Protein 7QEH (pdb70)

Structure (mmCIF, N/CA/C/O backbone):
data_7QEH
#
_entry.id   7QEH
#
_cell.length_a   30.561
_cell.length_b   43.481
_cell.length_c   89.107
_cell.angle_alpha   90.000
_cell.angle_beta   90.000
_cell.angle_gamma   90.000
#
_symmetry.space_group_name_H-M   'P 21 21 21'
#
loop_
_entity.id
_entity.type
_entity.pdbx_description
1 polymer S-layer
2 non-polymer 'PHOSPHATE ION'
3 water water
#
loop_
_atom_site.group_PDB
_atom_site.id
_atom_site.type_symbol
_atom_site.label_atom_id
_atom_site.label_alt_id
_atom_site.label_comp_id
_atom_site.label_asym_id
_atom_site.label_entity_id
_atom_site.label_seq_id
_atom_site.pdbx_PDB_ins_code
_atom_site.Cartn_x
_atom_site.Cartn_y
_atom_site.Cartn_z
_atom_site.occupancy
_atom_site.B_iso_or_equiv
_atom_site.auth_seq_id
_atom_site.auth_comp_id
_atom_site.auth_asym_id
_atom_site.auth_atom_id
_atom_site.pdbx_PDB_model_num
ATOM 1 N N . GLU A 1 15 ? 41.79272 -7.12088 74.37462 1.000 35.29665 335 GLU A N 1
ATOM 2 C CA . GLU A 1 15 ? 41.44109 -5.85396 73.74743 1.000 25.22711 335 GLU A CA 1
ATOM 3 C C . GLU A 1 15 ? 40.12983 -5.32702 74.28521 1.000 16.32333 335 GLU A C 1
ATOM 4 O O . GLU A 1 15 ? 39.18719 -6.08380 74.44114 1.000 28.61868 335 GLU A O 1
ATOM 10 N N . THR A 1 16 ? 40.05497 -4.02027 74.51384 1.000 19.10532 336 THR A N 1
ATOM 11 C CA . THR A 1 16 ? 38.78367 -3.36569 74.80276 1.000 18.06721 336 THR A CA 1
ATOM 12 C C . THR A 1 16 ? 38.24639 -2.78045 73.49722 1.000 20.68352 336 THR A C 1
ATOM 13 O O . THR A 1 16 ? 38.95107 -2.02070 72.83012 1.000 19.50357 336 THR A O 1
ATOM 23 N N . THR A 1 17 ? 37.01154 -3.11499 73.15664 1.000 18.15354 337 THR A N 1
ATOM 24 C CA . THR A 1 17 ? 36.48668 -2.80022 71.83943 1.000 20.40827 337 THR A CA 1
ATOM 25 C C . THR A 1 17 ? 35.20817 -1.98178 71.91663 1.000 23.15831 337 THR A C 1
ATOM 26 O O . THR A 1 17 ? 34.50518 -1.94034 72.92199 1.000 18.38243 337 THR A O 1
ATOM 37 N N . LYS A 1 18 ? 34.89968 -1.32613 70.79921 1.000 16.09353 338 LYS A N 1
ATOM 38 C CA . LYS A 1 18 ? 33.66941 -0.58158 70.66268 1.000 15.91388 338 LYS A CA 1
ATOM 39 C C . LYS A 1 18 ? 33.17893 -0.76262 69.23349 1.000 15.67092 338 LYS A C 1
ATOM 40 O O . LYS A 1 18 ? 33.91953 -1.19896 68.34711 1.000 15.03112 338 LYS A O 1
ATOM 59 N N . ASN A 1 19 ? 31.92746 -0.40497 69.01205 1.000 15.00283 339 ASN A N 1
ATOM 60 C CA . ASN A 1 19 ? 31.30994 -0.51557 67.69556 1.000 14.46369 339 ASN A CA 1
ATO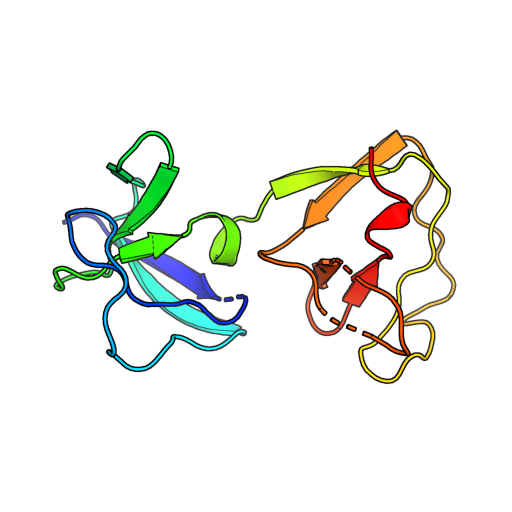M 61 C C . ASN A 1 19 ? 31.27283 0.84311 67.01450 1.000 14.67456 339 ASN A C 1
ATOM 62 O O . ASN A 1 19 ? 30.91444 1.85098 67.62433 1.000 17.08695 339 ASN A O 1
ATOM 73 N N . VAL A 1 20 ? 31.65050 0.87653 65.74384 1.000 15.86633 340 VAL A N 1
ATOM 74 C CA . VAL A 1 20 ? 31.68007 2.13729 65.01542 1.000 13.52973 340 VAL A CA 1
ATOM 75 C C . VAL A 1 20 ? 31.04747 1.90058 63.66236 1.000 13.70804 340 VAL A C 1
ATOM 76 O O . VAL A 1 20 ? 30.97735 0.77534 63.17454 1.000 15.93372 340 VAL A O 1
ATOM 89 N N . THR A 1 21 ? 30.58274 3.00072 63.07872 1.000 13.98425 341 THR A N 1
ATOM 90 C CA . THR A 1 21 ? 30.02790 3.01719 61.73629 1.000 13.86262 341 THR A CA 1
ATOM 91 C C . THR A 1 21 ? 31.07566 3.54259 60.76917 1.000 11.06975 341 THR A C 1
ATOM 92 O O . THR A 1 21 ? 31.63009 4.63432 60.98313 1.000 13.48471 341 THR A O 1
ATOM 103 N N . ILE A 1 22 ? 31.34641 2.76197 59.73164 1.000 12.59425 342 ILE A N 1
ATOM 104 C CA . ILE A 1 22 ? 32.22491 3.23006 58.66244 1.000 13.15126 342 ILE A CA 1
ATOM 105 C C . ILE A 1 22 ? 31.48940 4.32091 57.89740 1.000 14.84429 342 ILE A C 1
ATOM 106 O O . ILE A 1 22 ? 30.35012 4.10901 57.46044 1.000 14.45831 342 ILE A O 1
ATOM 132 N N . HIS A 1 24 ? 32.99451 6.09630 55.22777 1.000 12.41162 344 HIS A N 1
ATOM 133 C CA . HIS A 1 24 ? 33.69980 6.30079 53.96796 1.000 12.88321 344 HIS A CA 1
ATOM 134 C C . HIS A 1 24 ? 34.39752 4.99580 53.64512 1.000 14.88973 344 HIS A C 1
ATOM 135 O O . HIS A 1 24 ? 34.95942 4.37051 54.55467 1.000 14.52755 344 HIS A O 1
ATOM 149 N N . ILE A 1 25 ? 34.32453 4.56423 52.38878 1.000 13.76593 345 ILE A N 1
ATOM 150 C CA . ILE A 1 25 ? 35.05051 3.36392 51.97034 1.000 15.49899 345 ILE A CA 1
ATOM 151 C C . ILE A 1 25 ? 36.47144 3.42415 52.52288 1.000 13.54191 345 ILE A C 1
ATOM 152 O O . ILE A 1 25 ? 37.15747 4.44474 52.41179 1.000 14.91819 345 ILE A O 1
ATOM 168 N N . SER A 1 26 ? 36.90833 2.32883 53.14732 1.000 13.78521 346 SER A N 1
ATOM 169 C CA . SER A 1 26 ? 38.13601 2.31833 53.94735 1.000 13.97393 346 SER A CA 1
ATOM 170 C C . SER A 1 26 ? 39.08535 1.21014 53.50705 1.000 15.77354 346 SER A C 1
ATOM 171 O O . SER A 1 26 ? 38.75410 0.02039 53.60074 1.000 16.33661 346 SER A O 1
ATOM 179 N N . THR A 1 27 ? 40.27877 1.60659 53.05927 1.000 12.50521 347 THR A N 1
ATOM 180 C CA . THR A 1 27 ? 41.35625 0.65070 52.84438 1.000 11.82032 347 THR A CA 1
ATOM 181 C C . THR A 1 27 ? 41.77724 0.02010 54.15576 1.000 14.72678 347 THR A C 1
ATOM 182 O O . THR A 1 27 ? 41.76357 0.66862 55.21037 1.000 15.13963 347 THR A O 1
ATOM 193 N N . ILE A 1 28 ? 42.13542 -1.25778 54.07501 1.000 14.60726 348 ILE A N 1
ATOM 194 C CA . ILE A 1 28 ? 42.67072 -1.99462 55.20843 1.000 12.54530 348 ILE A CA 1
ATOM 195 C C . ILE A 1 28 ? 44.19335 -1.86168 55.17127 1.000 15.18332 348 ILE A C 1
ATOM 196 O O . ILE A 1 28 ? 44.81688 -2.22612 54.16320 1.000 19.30502 348 ILE A O 1
ATOM 212 N N . TYR A 1 29 ? 44.77744 -1.32696 56.24172 1.000 15.29701 349 TYR A N 1
ATOM 213 C CA . TYR A 1 29 ? 46.21984 -1.13930 56.34180 1.000 14.78370 349 TYR A CA 1
ATOM 214 C C . TYR A 1 29 ? 46.81413 -2.15683 57.30880 1.000 19.05126 349 TYR A C 1
ATOM 215 O O . TYR A 1 29 ? 46.12624 -2.68880 58.18715 1.000 16.65522 349 TYR A O 1
ATOM 233 N N . ASP A 1 30 ? 48.11211 -2.42418 57.13799 1.000 17.13443 350 ASP A N 1
ATOM 234 C CA . ASP A 1 30 ? 48.80641 -3.25960 58.10626 1.000 18.41216 350 ASP A CA 1
ATOM 235 C C . ASP A 1 30 ? 49.40386 -2.40856 59.22645 1.000 20.37929 350 ASP A C 1
ATOM 236 O O . ASP A 1 30 ? 49.30450 -1.17816 59.25088 1.000 19.07076 350 ASP A O 1
ATOM 245 N N . LYS A 1 31 ? 50.03405 -3.09853 60.20028 1.000 21.34965 351 LYS A N 1
ATOM 246 C CA . LYS A 1 31 ? 50.55867 -2.46003 61.39696 1.000 24.25658 351 LYS A CA 1
ATOM 247 C C . LYS A 1 31 ? 51.61718 -1.39872 61.10647 1.000 20.29924 351 LYS A C 1
ATOM 248 O O . LYS A 1 31 ? 51.91155 -0.57542 61.99341 1.000 23.37125 351 LYS A O 1
ATOM 267 N N . THR A 1 32 ? 52.20700 -1.39525 59.91908 1.000 23.71866 352 THR A N 1
ATOM 268 C CA . THR A 1 32 ? 53.16238 -0.36052 59.54598 1.000 22.75193 352 THR A CA 1
ATOM 269 C C . THR A 1 32 ? 52.51467 0.77311 58.76643 1.000 23.26791 352 THR A C 1
ATOM 270 O O . THR A 1 32 ? 53.22224 1.67907 58.31373 1.000 21.23225 352 THR A O 1
ATOM 281 N N . GLY A 1 33 ? 51.18988 0.74458 58.59511 1.000 20.88521 353 GLY A N 1
ATOM 282 C CA . GLY A 1 33 ? 50.51928 1.78875 57.83905 1.000 19.14650 353 GLY A CA 1
ATOM 283 C C . GLY A 1 33 ? 50.54938 1.59530 56.34759 1.000 20.66458 353 GLY A C 1
ATOM 284 O O . GLY A 1 33 ? 50.28272 2.54090 55.60083 1.000 21.90477 353 GLY A O 1
ATOM 288 N N . LYS A 1 34 ? 50.87544 0.39435 55.89158 1.000 19.21982 354 LYS A N 1
ATOM 289 C CA . LYS A 1 34 ? 50.96548 0.08929 54.47071 1.000 21.12819 354 LYS A CA 1
ATOM 290 C C . LYS A 1 34 ? 49.63693 -0.49937 54.01401 1.000 20.80605 354 LYS A C 1
ATOM 291 O O . LYS A 1 34 ? 49.07329 -1.37381 54.67710 1.000 22.42665 354 LYS A O 1
ATOM 310 N N . ALA A 1 35 ? 49.13395 -0.01558 52.88930 1.000 19.27999 355 ALA A N 1
ATOM 311 C CA . ALA A 1 35 ? 47.86779 -0.53967 52.40358 1.000 19.56535 355 ALA A CA 1
ATOM 312 C C . ALA A 1 35 ? 48.01978 -2.01137 52.07135 1.000 23.36122 355 ALA A C 1
ATOM 313 O O . ALA A 1 35 ? 49.06666 -2.45994 51.58247 1.000 22.36260 355 ALA A O 1
ATOM 320 N N . THR A 1 36 ? 46.97316 -2.76446 52.36600 1.000 22.83643 356 THR A N 1
ATOM 321 C CA . THR A 1 36 ? 46.82479 -4.13734 51.93046 1.000 24.88638 356 THR A CA 1
ATOM 322 C C . THR A 1 36 ? 45.80460 -4.21686 50.79769 1.000 23.16046 356 THR A C 1
ATOM 323 O O . THR A 1 36 ? 45.06672 -3.26556 50.50571 1.000 23.83084 356 THR A O 1
ATOM 334 N N . ASN A 1 37 ? 45.72757 -5.39462 50.19186 1.000 25.83264 357 ASN A N 1
ATOM 335 C CA . ASN A 1 37 ? 44.70316 -5.68131 49.19971 1.000 23.20201 357 ASN A CA 1
ATOM 336 C C . ASN A 1 37 ? 43.47297 -6.37407 49.79249 1.000 25.32279 357 ASN A C 1
ATOM 337 O O . ASN A 1 37 ? 42.61584 -6.83476 49.04106 1.000 30.95063 357 ASN A O 1
ATOM 348 N N . GLU A 1 38 ? 43.34194 -6.41377 51.11592 1.000 25.25137 358 GLU A N 1
ATOM 349 C CA . GLU A 1 38 ? 42.13720 -6.95431 51.72702 1.000 28.43651 358 GLU A CA 1
ATOM 350 C C . GLU A 1 38 ? 40.91203 -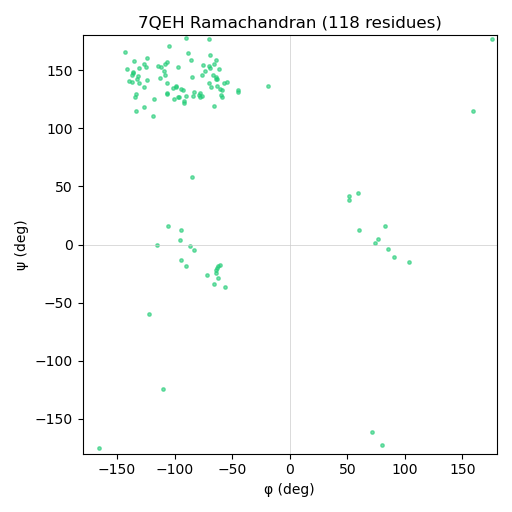6.13518 51.31441 1.000 25.40121 358 GLU A C 1
ATOM 351 O O . GLU A 1 38 ? 41.02440 -4.93699 51.02646 1.000 23.55356 358 GLU A O 1
ATOM 363 N N . PRO A 1 39 ? 39.72923 -6.75617 51.26661 1.000 24.76828 359 PRO A N 1
ATOM 364 C CA . PRO A 1 39 ? 38.54312 -6.02738 50.78420 1.000 23.74436 359 PRO A CA 1
ATOM 365 C C . PRO A 1 39 ? 38.27233 -4.79169 51.64199 1.000 17.98403 359 PRO A C 1
ATOM 366 O O . PRO A 1 39 ? 38.25001 -4.85467 52.87517 1.000 22.04754 359 PRO A O 1
ATOM 377 N N . ALA A 1 40 ? 38.03739 -3.67295 50.97390 1.000 20.95525 360 ALA A N 1
ATOM 378 C CA . ALA A 1 40 ? 37.80238 -2.43669 51.70201 1.000 17.71460 360 ALA A CA 1
ATOM 379 C C . ALA A 1 40 ? 36.49195 -2.52323 52.47382 1.000 19.93686 360 ALA A C 1
ATOM 380 O O . ALA A 1 40 ? 35.53752 -3.18078 52.04782 1.000 22.57636 360 ALA A O 1
ATOM 387 N N . LEU A 1 41 ? 36.46286 -1.88009 53.63815 1.000 15.96244 361 LEU A N 1
ATOM 388 C CA . LEU A 1 41 ? 35.21594 -1.72722 54.38316 1.000 15.09318 361 LEU A CA 1
ATOM 389 C C . LEU A 1 41 ? 34.38123 -0.64154 53.71938 1.000 16.34038 361 LEU A C 1
ATOM 390 O O . LEU A 1 41 ? 34.90398 0.34029 53.19605 1.000 17.40513 361 LEU A O 1
ATOM 406 N N . ARG A 1 42 ? 33.06953 -0.82135 53.75203 1.000 17.39943 362 ARG A N 1
ATOM 407 C CA . ARG A 1 42 ? 32.15888 0.02354 52.99519 1.000 18.17430 362 ARG A CA 1
ATOM 408 C C . ARG A 1 42 ? 31.35872 0.92686 53.91649 1.000 19.25387 362 ARG A C 1
ATOM 409 O O . ARG A 1 42 ? 31.01576 0.56218 55.04605 1.000 19.65298 362 ARG A O 1
ATOM 430 N N . ALA A 1 43 ? 31.01865 2.09871 53.39040 1.000 16.08612 363 ALA A N 1
ATOM 431 C CA . ALA A 1 43 ? 30.31342 3.08848 54.17096 1.000 16.94678 363 ALA A CA 1
ATOM 432 C C . ALA A 1 43 ? 29.02438 2.52802 54.71758 1.000 22.08733 363 ALA A C 1
ATOM 433 O O . ALA A 1 43 ? 28.30436 1.79418 54.03889 1.000 23.94185 363 ALA A O 1
ATOM 440 N N . TYR A 1 44 ? 28.76110 2.89314 55.97791 1.000 26.36973 364 TYR A N 1
ATOM 441 C CA . TYR A 1 44 ? 27.61143 2.60288 56.81265 1.000 23.03030 364 TYR A CA 1
ATOM 442 C C . TYR A 1 44 ? 27.58731 1.16837 57.31030 1.000 22.35957 364 TYR A C 1
ATOM 443 O O . TYR A 1 44 ? 26.70517 0.84886 58.10024 1.000 24.15719 364 TYR A O 1
ATOM 461 N N . ASP A 1 45 ? 28.58096 0.33006 56.98651 1.000 18.43481 365 ASP A N 1
ATOM 462 C CA . ASP A 1 45 ? 28.73901 -0.91254 57.75381 1.000 21.49330 365 ASP A CA 1
ATOM 463 C C . ASP A 1 45 ? 29.22515 -0.62282 59.17328 1.000 16.86020 365 ASP A C 1
ATOM 464 O O . ASP A 1 45 ? 29.83976 0.41410 59.45120 1.000 17.89197 365 ASP A O 1
ATOM 473 N N . THR A 1 46 ? 28.89073 -1.52964 60.09885 1.000 18.94733 366 THR A N 1
ATOM 474 C CA . THR A 1 46 ? 29.31689 -1.42642 61.48696 1.000 17.24982 366 THR A CA 1
ATOM 475 C C . THR A 1 46 ? 30.40247 -2.45379 61.76404 1.000 17.76159 366 THR A C 1
ATOM 476 O O . THR A 1 46 ? 30.31547 -3.60722 61.31343 1.000 20.92508 366 THR A O 1
ATOM 487 N N . VAL A 1 47 ? 31.41284 -2.05071 62.50898 1.000 17.28961 367 VAL A N 1
ATOM 488 C CA . VAL A 1 47 ? 32.55257 -2.91642 62.77061 1.000 16.20502 367 VAL A CA 1
ATOM 489 C C . VAL A 1 47 ? 32.99355 -2.70314 64.20931 1.000 16.60588 367 VAL A C 1
ATOM 490 O O . VAL A 1 47 ? 32.78355 -1.63988 64.79614 1.000 17.94649 367 VAL A O 1
ATOM 503 N N . SER A 1 48 ? 33.57037 -3.75255 64.78687 1.000 15.82635 368 SER A N 1
ATOM 504 C CA . SER A 1 48 ? 34.14719 -3.67823 66.12422 1.000 14.64409 368 SER A CA 1
ATOM 505 C C . SER A 1 48 ? 35.60684 -3.27614 65.98943 1.000 12.82917 368 SER A C 1
ATOM 506 O O . SER A 1 48 ? 36.34843 -3.90598 65.22643 1.000 15.52553 368 SER A O 1
ATOM 514 N N . VAL A 1 49 ? 36.00848 -2.22600 66.72615 1.000 15.83145 369 VAL A N 1
ATOM 515 C CA . VAL A 1 49 ? 37.38653 -1.76020 66.72759 1.000 12.39950 369 VAL A CA 1
ATOM 516 C C . VAL A 1 49 ? 37.89116 -1.67920 68.15552 1.000 15.82727 369 VAL A C 1
ATOM 517 O O . VAL A 1 49 ? 37.13947 -1.49521 69.11057 1.000 17.20085 369 VAL A O 1
ATOM 530 N N . VAL A 1 50 ? 39.20973 -1.77994 68.27823 1.000 15.61092 370 VAL A N 1
ATOM 531 C CA . VAL A 1 50 ? 39.82971 -1.46440 69.56072 1.000 14.43262 370 VAL A CA 1
ATOM 532 C C . VAL A 1 50 ? 39.51447 -0.01627 69.88860 1.000 16.52431 370 VAL A C 1
ATOM 533 O O . VAL A 1 50 ? 39.61364 0.87136 69.03131 1.000 17.98928 370 VAL A O 1
ATOM 546 N N . SER A 1 51 ? 39.10043 0.24351 71.13450 1.000 17.06295 371 SER A N 1
ATOM 547 C CA . SER A 1 51 ? 38.44462 1.50761 71.43314 1.000 16.57068 371 SER A CA 1
ATOM 548 C C . SER A 1 51 ? 39.36409 2.71278 71.28483 1.000 17.65694 371 SER A C 1
ATOM 549 O O . SER A 1 51 ? 38.89389 3.79023 70.87630 1.000 21.53525 371 SER A O 1
ATOM 557 N N . ASP A 1 52 ? 40.65570 2.56037 71.59631 1.000 21.81073 372 ASP A N 1
ATOM 558 C CA . ASP A 1 52 ? 41.59907 3.67516 71.49403 1.000 23.86847 372 ASP A CA 1
ATOM 559 C C . ASP A 1 52 ? 42.35033 3.61279 70.17269 1.000 18.94403 372 ASP A C 1
ATOM 560 O O . ASP A 1 52 ? 42.92894 2.56404 69.86297 1.000 20.20007 372 ASP A O 1
ATOM 569 N N . PRO A 1 53 ? 42.37159 4.68718 69.38604 1.000 19.66205 373 PRO A N 1
ATOM 570 C CA . PRO A 1 53 ? 43.13164 4.64677 68.13522 1.000 16.28507 373 PRO A CA 1
ATOM 571 C C . PRO A 1 53 ? 44.61377 4.46781 68.39380 1.000 23.47960 373 PRO A C 1
ATOM 572 O O . PRO A 1 53 ? 45.12387 4.77240 69.47786 1.000 23.78681 373 PRO A O 1
ATOM 583 N N . VAL A 1 54 ? 45.30409 3.98171 67.36913 1.000 24.39896 374 VAL A N 1
ATOM 584 C CA . VAL A 1 54 ? 46.75510 3.88882 67.36853 1.000 21.92852 374 VAL A CA 1
ATOM 585 C C . VAL A 1 54 ? 47.30261 4.93240 66.40948 1.000 25.48963 374 VAL A C 1
ATOM 586 O O . VAL A 1 54 ? 46.64594 5.36983 65.45772 1.000 24.55037 374 VAL A O 1
ATOM 599 N N . THR A 1 55 ? 48.54344 5.33395 66.65821 1.000 24.60213 375 THR A N 1
ATOM 600 C CA . THR A 1 55 ? 49.23823 6.27751 65.80307 1.000 20.82437 375 THR A CA 1
ATOM 601 C C . THR A 1 55 ? 50.28947 5.50633 65.02567 1.000 23.53718 375 THR A C 1
ATOM 602 O O . THR A 1 55 ? 51.06379 4.75357 65.61687 1.000 27.69436 375 THR A O 1
ATOM 613 N N . ILE A 1 56 ? 50.30269 5.68795 63.71347 1.000 24.40488 376 ILE A N 1
ATOM 614 C CA . ILE A 1 56 ? 51.30714 5.08063 62.82974 1.000 23.07834 376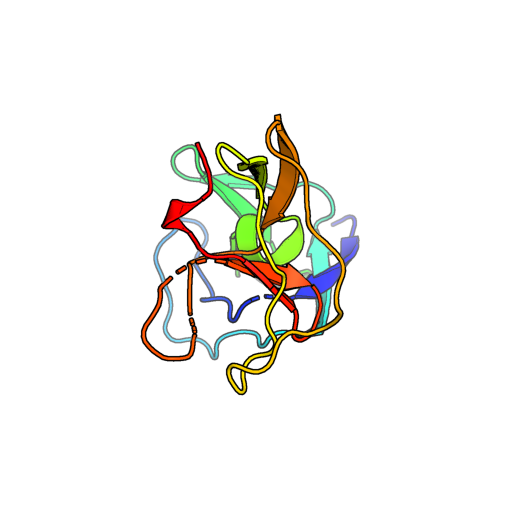 ILE A CA 1
ATOM 615 C C . ILE A 1 56 ? 51.77290 6.20194 61.91015 1.000 29.30912 376 ILE A C 1
ATOM 616 O O . ILE A 1 56 ? 50.98914 6.69968 61.10880 1.000 26.16551 376 ILE A O 1
ATOM 632 N N . ASN A 1 57 ? 53.04466 6.59932 62.00578 1.000 34.33743 377 ASN A N 1
ATOM 633 C CA . ASN A 1 57 ? 53.54864 7.66831 61.13765 1.000 30.52041 377 ASN A CA 1
ATOM 634 C C . ASN A 1 57 ? 52.74763 8.95698 61.34336 1.000 31.34407 377 ASN A C 1
ATOM 635 O O . ASN A 1 57 ? 52.35985 9.63537 60.38940 1.000 32.16159 377 ASN A O 1
ATOM 646 N N . ASN A 1 58 ? 52.48983 9.28966 62.60381 1.000 31.71057 378 ASN A N 1
ATOM 647 C CA . ASN A 1 58 ? 51.73966 10.47217 63.01639 1.000 42.11286 378 ASN A CA 1
ATOM 648 C C . ASN A 1 58 ? 50.31904 10.49693 62.46449 1.000 38.77268 378 ASN A C 1
ATOM 649 O O . ASN A 1 58 ? 49.65514 11.54028 62.52275 1.000 45.95100 378 ASN A O 1
ATOM 660 N N . ALA A 1 59 ? 49.84048 9.38245 61.92226 1.000 37.87047 379 ALA A N 1
ATOM 661 C CA . ALA A 1 59 ? 48.46481 9.24234 61.47535 1.000 34.32403 379 ALA A CA 1
ATOM 662 C C . ALA A 1 59 ? 47.71497 8.31916 62.42887 1.000 23.66837 379 ALA A C 1
ATOM 663 O O . ALA A 1 59 ? 48.28090 7.36038 62.95431 1.000 24.21342 379 ALA A O 1
ATOM 670 N N . LYS A 1 60 ? 46.42413 8.60187 62.63687 1.000 26.16254 380 LYS A N 1
ATOM 671 C CA . LYS A 1 60 ? 45.63028 7.84187 63.58956 1.000 23.17072 380 LYS A CA 1
ATOM 672 C C . LYS A 1 60 ? 44.80630 6.78009 62.85444 1.000 19.03169 380 LYS A C 1
ATOM 673 O O . LY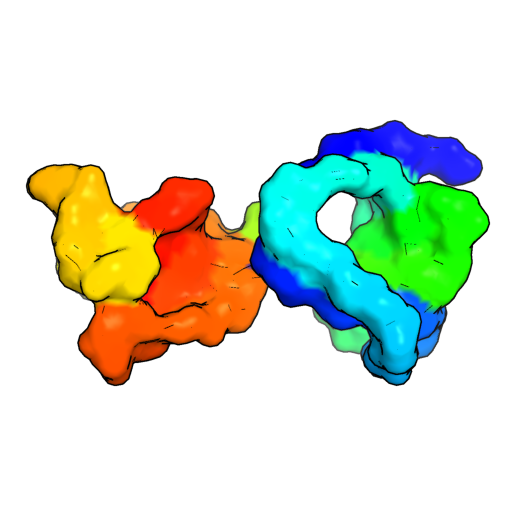S A 1 60 ? 44.16390 7.06137 61.83572 1.000 18.25650 380 LYS A O 1
ATOM 692 N N . PHE A 1 61 ? 44.80424 5.56989 63.41834 1.000 16.40015 381 PHE A N 1
ATOM 693 C CA . PHE A 1 61 ? 44.06647 4.43964 62.88007 1.000 14.72022 381 PHE A CA 1
ATOM 694 C C . PHE A 1 61 ? 43.26405 3.77285 63.98794 1.000 16.45103 381 PHE A C 1
ATOM 695 O O . PHE A 1 61 ? 43.67573 3.77528 65.14679 1.000 17.91487 381 PHE A O 1
ATOM 712 N N . TYR A 1 62 ? 42.14607 3.15751 63.60736 1.000 14.48686 382 TYR A N 1
ATOM 713 C CA . TYR A 1 62 ? 41.50280 2.14171 64.42237 1.000 15.46473 382 TYR A CA 1
ATOM 714 C C . TYR A 1 62 ? 42.00843 0.76343 64.01342 1.000 15.83459 382 TYR A C 1
ATOM 715 O O . TYR A 1 62 ? 42.07182 0.43241 62.81910 1.000 17.30057 382 TYR A O 1
ATOM 733 N N . LYS A 1 63 ? 42.35852 -0.03767 65.00902 1.000 15.51549 383 LYS A N 1
ATOM 734 C CA . LYS A 1 63 ? 42.61582 -1.45274 64.81105 1.000 14.26334 383 LYS A CA 1
ATOM 735 C C . LYS A 1 63 ? 41.29690 -2.21286 64.83379 1.000 13.82200 383 LYS A C 1
ATOM 736 O O . LYS A 1 63 ? 40.46403 -2.01072 65.73123 1.000 15.72833 383 LYS A O 1
ATOM 755 N N . LEU A 1 64 ? 41.08368 -3.07083 63.85123 1.000 15.77285 384 LEU A N 1
ATOM 756 C CA . LEU A 1 64 ? 39.90377 -3.91668 63.90385 1.000 19.12618 384 LEU A CA 1
ATOM 757 C C . LEU A 1 64 ? 40.05881 -4.95454 65.01468 1.000 17.68375 384 LEU A C 1
ATOM 758 O O . LEU A 1 64 ? 41.13687 -5.53263 65.20959 1.000 18.40207 384 LEU A O 1
ATOM 774 N N . ALA A 1 65 ? 38.96724 -5.19187 65.74560 1.000 16.58952 385 ALA A N 1
ATOM 775 C CA . ALA A 1 65 ? 39.00237 -6.13048 66.85568 1.000 20.34879 385 ALA A CA 1
ATOM 776 C C . ALA A 1 65 ? 39.41840 -7.51854 66.38818 1.000 23.08933 385 ALA A C 1
ATOM 777 O O . ALA A 1 65 ? 38.84423 -8.07304 65.44959 1.000 21.53954 385 ALA A O 1
ATOM 784 N N . GLY A 1 66 ? 40.44121 -8.07380 67.04542 1.000 20.16476 386 GLY A N 1
ATOM 785 C CA . GLY A 1 66 ? 40.88197 -9.41523 66.76960 1.000 25.14050 386 GLY A CA 1
ATOM 786 C C . GLY A 1 66 ? 41.70776 -9.60296 65.51581 1.000 34.33689 386 GLY A C 1
ATOM 787 O O . GLY A 1 66 ? 42.04865 -10.74917 65.18973 1.000 31.86257 386 GLY A O 1
ATOM 791 N N . LYS A 1 67 ? 42.05224 -8.53135 64.80408 1.000 25.27898 387 LYS A N 1
ATOM 792 C CA . LYS A 1 67 ? 42.76724 -8.65440 63.54279 1.000 27.78783 387 LYS A CA 1
ATOM 793 C C . LYS A 1 67 ? 43.89644 -7.63620 63.47354 1.000 21.20715 387 LYS A C 1
ATOM 794 O O . LYS A 1 67 ? 43.78590 -6.53309 63.99974 1.000 22.34512 387 LYS A O 1
ATOM 813 N N . ASP A 1 68 ? 44.98212 -8.01088 62.80011 1.000 21.12531 388 ASP A N 1
ATOM 814 C CA . ASP A 1 68 ? 46.09897 -7.08248 62.57294 1.000 25.59311 388 ASP A CA 1
ATOM 815 C C . ASP A 1 68 ? 45.82836 -6.23084 61.32827 1.000 25.33467 388 ASP A C 1
ATOM 816 O O . ASP A 1 68 ? 46.58052 -6.18575 60.37089 1.000 24.64321 388 ASP A O 1
ATOM 825 N N . GLN A 1 69 ? 44.70438 -5.53657 61.39268 1.000 19.16682 389 GLN A N 1
ATOM 826 C CA . GLN A 1 69 ? 44.17399 -4.73609 60.29399 1.000 16.97169 389 GLN A CA 1
ATOM 827 C C . GLN A 1 69 ? 43.77816 -3.39026 60.87138 1.000 17.10760 389 GLN A C 1
ATOM 828 O O . GLN A 1 69 ? 43.27856 -3.31598 61.99958 1.000 16.04658 389 GLN A O 1
ATOM 842 N N . TYR A 1 70 ? 44.00801 -2.32079 60.09503 1.000 14.97551 390 TYR A N 1
ATOM 843 C CA . TYR A 1 70 ? 43.87654 -0.95919 60.60074 1.000 14.43075 390 TYR A CA 1
ATOM 844 C C . TYR A 1 70 ? 43.16896 -0.10281 59.56293 1.000 14.90243 390 TYR A C 1
ATOM 845 O O . TYR A 1 70 ? 43.39093 -0.26731 58.36243 1.000 17.63440 390 TYR A O 1
ATOM 863 N N . ILE A 1 71 ? 42.28340 0.77064 60.02078 1.000 14.65077 391 ILE A N 1
ATOM 864 C CA . ILE A 1 71 ? 41.62696 1.72556 59.14092 1.000 13.46162 391 ILE A CA 1
ATOM 865 C C . ILE A 1 71 ? 41.81810 3.14725 59.64456 1.000 12.05178 391 ILE A C 1
ATOM 866 O O . ILE A 1 71 ? 41.96380 3.40114 60.84143 1.000 13.44813 391 ILE A O 1
ATOM 882 N N . LYS A 1 72 ? 41.78642 4.10362 58.72121 1.000 13.36328 392 LYS A N 1
ATOM 883 C CA . LYS A 1 72 ? 41.99805 5.49459 59.10918 1.000 15.38289 392 LYS A CA 1
ATOM 884 C C . LYS A 1 72 ? 40.83988 6.03488 59.94184 1.000 13.93335 392 LYS A C 1
ATOM 885 O O . LYS A 1 72 ? 39.66767 5.86151 59.59523 1.000 13.29161 392 LYS A O 1
ATOM 904 N N . VAL A 1 73 ? 41.16562 6.73823 61.02264 1.000 17.36990 393 VAL A N 1
ATOM 905 C CA . VAL A 1 73 ? 40.12597 7.29574 61.86305 1.000 15.52700 393 VAL A CA 1
ATOM 906 C C . VAL A 1 73 ? 39.27868 8.31156 61.11015 1.000 13.06014 393 VAL A C 1
ATOM 907 O O . VAL A 1 73 ? 38.09182 8.49049 61.42444 1.000 14.85372 393 VAL A O 1
ATOM 920 N N . GLY A 1 74 ? 39.85509 8.98462 60.11805 1.000 17.44778 394 GLY A N 1
ATOM 921 C CA . GLY A 1 74 ? 39.07373 9.97504 59.39506 1.000 18.37832 394 GLY A CA 1
ATOM 922 C C . GLY A 1 74 ? 37.88682 9.39060 58.65656 1.000 16.79339 394 GLY A C 1
ATOM 923 O O . GLY A 1 74 ? 36.94572 10.12033 58.32647 1.000 18.08265 394 GLY A O 1
ATOM 927 N N . ASN A 1 75 ? 37.90698 8.08581 58.38742 1.000 15.08458 395 ASN A N 1
ATOM 928 C CA . ASN A 1 75 ? 36.78898 7.42294 57.72614 1.000 14.61469 395 ASN A CA 1
ATOM 929 C C . ASN A 1 75 ? 35.69204 7.03148 58.70120 1.000 16.24219 395 ASN A C 1
ATOM 930 O O . ASN A 1 75 ? 34.66541 6.50695 58.25734 1.000 12.87711 395 ASN A O 1
ATOM 941 N N . VAL A 1 76 ? 35.90846 7.24315 59.99943 1.000 13.79637 396 VAL A N 1
ATOM 942 C CA . VAL A 1 76 ? 34.99273 6.80308 61.04845 1.000 13.01619 396 VAL A CA 1
ATOM 943 C C . VAL A 1 76 ? 34.55958 7.99689 61.86927 1.000 13.45498 396 VAL A C 1
ATOM 944 O O . VAL A 1 76 ? 33.37144 8.31434 61.92736 1.000 18.92469 396 VAL A O 1
ATOM 957 N N . ASP A 1 77 ? 35.52103 8.68067 62.49696 1.000 15.91338 397 ASP A N 1
ATOM 958 C CA . ASP A 1 77 ? 35.20415 9.82949 63.31878 1.000 16.39405 397 ASP A CA 1
ATOM 959 C C . ASP A 1 77 ? 35.22411 11.12241 62.53136 1.000 16.74818 397 ASP A C 1
ATOM 960 O O . ASP A 1 77 ? 34.62798 12.11424 62.96882 1.000 17.63052 397 ASP A O 1
ATOM 969 N N . GLY A 1 78 ? 35.86301 11.13310 61.38282 1.000 17.51322 398 GLY A N 1
ATOM 970 C CA . GLY A 1 78 ? 35.87076 12.33351 60.58408 1.000 15.08087 398 GLY A CA 1
ATOM 971 C C . GLY A 1 78 ? 36.89253 13.35344 61.06407 1.000 16.71883 398 GLY A C 1
ATOM 972 O O . GLY A 1 78 ? 37.67966 13.15213 61.99179 1.000 19.45716 398 GLY A O 1
ATOM 976 N N . THR A 1 79 ? 36.79436 14.51450 60.43406 1.000 16.31580 399 THR A N 1
ATOM 977 C CA . THR A 1 79 ? 37.64873 15.65640 60.65360 1.000 15.77477 399 THR A CA 1
ATOM 978 C C . THR A 1 79 ? 36.75443 16.87862 60.76992 1.000 16.38430 399 THR A C 1
ATOM 979 O O . THR A 1 79 ? 35.92692 17.11016 59.88897 1.000 15.32990 399 THR A O 1
ATOM 990 N N . SER A 1 80 ? 36.93881 17.67418 61.82087 1.000 17.53126 400 SER A N 1
ATOM 991 C CA . SER A 1 80 ? 36.19673 18.93335 61.93075 1.000 19.46025 400 SER A CA 1
ATOM 992 C C . SER A 1 80 ? 36.86787 19.96947 61.03564 1.000 25.27265 400 SER A C 1
ATOM 993 O O . SER A 1 80 ? 38.08576 20.14019 61.07563 1.000 25.11455 400 SER A O 1
ATOM 1001 N N . ARG A 1 81 ? 36.07868 20.60741 60.19470 1.000 17.79872 401 ARG A N 1
ATOM 1002 C CA . ARG A 1 81 ? 36.52486 21.64081 59.28436 1.000 19.48277 401 ARG A CA 1
ATOM 1003 C C . ARG A 1 81 ? 35.60685 22.85053 59.35993 1.000 24.86220 401 ARG A C 1
ATOM 1004 O O . ARG A 1 81 ? 34.38884 22.72738 59.52760 1.000 23.25210 401 ARG A O 1
ATOM 1025 N N . THR A 1 82 ? 36.19530 24.02613 59.20054 1.000 18.72988 402 THR A N 1
ATOM 1026 C CA . THR A 1 82 ? 35.43947 25.26405 59.28419 1.000 17.21643 402 THR A CA 1
ATOM 1027 C C . THR A 1 82 ? 35.09715 25.77424 57.89827 1.000 18.21517 402 THR A C 1
ATOM 1028 O O . THR A 1 82 ? 35.94549 25.78934 57.00186 1.000 23.02032 402 THR A O 1
ATOM 1039 N N . LEU A 1 83 ? 33.85557 26.21268 57.73557 1.000 18.00531 403 LEU A N 1
ATOM 1040 C CA . LEU A 1 83 ? 33.39829 26.75431 56.46777 1.000 20.17445 403 LEU A CA 1
ATOM 1041 C C . LEU A 1 83 ? 33.88027 28.18359 56.25162 1.000 27.34959 403 LEU A C 1
ATOM 1042 O O . LEU A 1 83 ? 33.70905 29.03941 57.11055 1.000 24.58170 403 LEU A O 1
ATOM 1058 N N . LYS A 1 84 ? 34.45595 28.44644 55.08113 1.000 23.84627 404 LYS A N 1
ATOM 1059 C CA . LYS A 1 84 ? 34.83956 29.80984 54.74022 1.000 30.04990 404 LYS A CA 1
ATOM 1060 C C . LYS A 1 84 ? 33.76425 30.52356 53.93658 1.000 29.94942 404 LYS A C 1
ATOM 1061 O O . LYS A 1 84 ? 33.82961 31.74938 53.81103 1.000 32.75000 404 LYS A O 1
ATOM 1080 N N . HIS A 1 85 ? 32.77602 29.78941 53.40805 1.000 26.87394 405 HIS A N 1
ATOM 1081 C CA . HIS A 1 85 ? 31.64668 30.36367 52.69348 1.000 30.46452 405 HIS A CA 1
ATOM 1082 C C . HIS A 1 85 ? 30.35104 29.68780 53.12372 1.000 31.53402 405 HIS A C 1
ATOM 1083 O O . HIS A 1 85 ? 30.32385 28.48701 53.41143 1.000 26.85857 405 HIS A O 1
ATOM 1097 N N . ASN A 1 86 ? 29.25988 30.45448 53.10568 1.000 23.78066 406 ASN A N 1
ATOM 1098 C CA . ASN A 1 86 ? 27.93689 29.85923 53.23386 1.000 22.86167 406 ASN A CA 1
ATOM 1099 C C . ASN A 1 86 ? 27.79553 28.78159 52.17012 1.000 27.21570 406 ASN A C 1
ATOM 1100 O O . ASN A 1 86 ? 28.24285 28.95980 51.03038 1.000 24.62318 406 ASN A O 1
ATOM 1111 N N . SER A 1 87 ? 27.18634 27.66353 52.54673 1.000 21.55247 407 SER A N 1
ATOM 1112 C CA . SER A 1 87 ? 27.25451 26.45371 51.72826 1.000 22.01193 407 SER A CA 1
ATOM 1113 C C . SER A 1 87 ? 25.91626 25.73603 51.69996 1.000 21.56269 407 SER A C 1
ATOM 1114 O O . SER A 1 87 ? 25.22501 25.64110 52.71512 1.000 22.14600 407 SER A O 1
ATOM 1122 N N . TYR A 1 88 ? 25.56010 25.21449 50.53181 1.000 19.12044 408 TYR A N 1
ATOM 1123 C CA . TYR A 1 88 ? 24.44927 24.28850 50.43712 1.000 18.64338 408 TYR A CA 1
ATOM 1124 C C . TYR A 1 88 ? 24.92265 22.86100 50.72158 1.000 19.32765 408 TYR A C 1
ATOM 1125 O O . TYR A 1 88 ? 26.10815 22.54041 50.64157 1.000 19.00200 408 TYR A O 1
ATOM 1143 N N . VAL A 1 89 ? 23.97462 22.01719 51.09151 1.000 18.47005 409 VAL A N 1
ATOM 1144 C CA . VAL A 1 89 ? 24.19814 20.59579 51.28759 1.000 17.80527 409 VAL A CA 1
ATOM 1145 C C . VAL A 1 89 ? 23.55580 19.89780 50.10275 1.000 15.96187 409 VAL A C 1
ATOM 1146 O O . VAL A 1 89 ? 22.38893 20.16823 49.77713 1.000 18.67518 409 VAL A O 1
ATOM 1159 N N . TYR A 1 90 ? 24.30630 18.99612 49.47405 1.000 16.00075 410 TYR A N 1
ATOM 1160 C CA . TYR A 1 90 ? 23.86496 18.25888 48.30726 1.000 13.93040 410 TYR A CA 1
ATOM 1161 C C . TYR A 1 90 ? 23.72446 16.77168 48.58162 1.000 15.46462 410 TYR A C 1
ATOM 1162 O O . TYR A 1 90 ? 24.39880 16.19699 49.44890 1.000 16.10761 410 TYR A O 1
ATOM 1180 N N . LYS A 1 91 ? 22.85207 16.14485 47.81545 1.000 16.61112 411 LYS A N 1
ATOM 1181 C CA . LYS A 1 91 ? 22.78979 14.69843 47.69592 1.000 17.15985 411 LYS A CA 1
ATOM 1182 C C . LYS A 1 91 ? 23.72632 14.22979 46.58521 1.000 14.89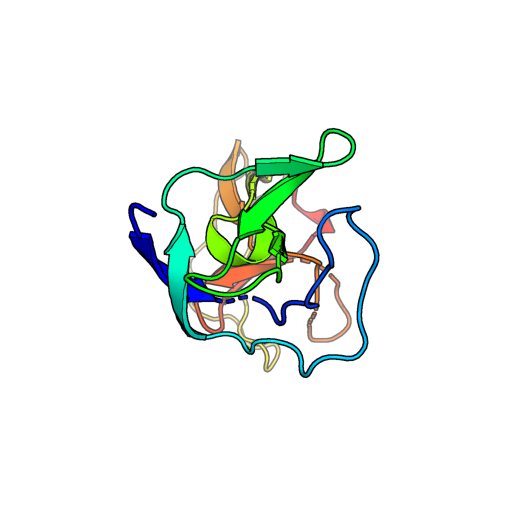241 411 LYS A C 1
ATOM 1183 O O . LYS A 1 91 ? 24.13741 15.01453 45.73622 1.000 17.16867 411 LYS A O 1
ATOM 1202 N N . SER A 1 92 ? 24.01341 12.93287 46.57370 1.000 15.56508 412 SER A N 1
ATOM 1203 C CA . SER A 1 92 ? 24.93717 12.40123 45.57579 1.000 15.19630 412 SER A CA 1
ATOM 1204 C C . SER A 1 92 ? 24.41032 12.54796 44.15325 1.000 18.62190 412 SER A C 1
ATOM 1205 O O . SER A 1 92 ? 25.20955 12.59202 43.21560 1.000 20.89508 412 SER A O 1
ATOM 1213 N N . SER A 1 93 ? 23.09191 12.64156 43.98114 1.000 19.63006 413 SER A N 1
ATOM 1214 C CA . SER A 1 93 ? 22.51924 12.91701 42.66151 1.000 22.18334 413 SER A CA 1
ATOM 1215 C C . SER A 1 93 ? 22.89908 14.29337 42.11588 1.000 21.01914 413 SER A C 1
ATOM 1216 O O . SER A 1 93 ? 22.81828 14.52192 40.90318 1.000 23.76378 413 SER A O 1
ATOM 1224 N N . GLY A 1 94 ? 23.26887 15.22260 42.97846 1.000 16.28090 414 GLY A N 1
ATOM 1225 C CA . GLY A 1 94 ? 23.45522 16.60341 42.59234 1.000 20.64503 414 GLY A CA 1
ATOM 1226 C C . GLY A 1 94 ? 22.32929 17.52702 43.00781 1.000 17.77946 414 GLY A C 1
ATOM 1227 O O . GLY A 1 94 ? 22.50308 18.75403 42.95099 1.000 19.79286 414 GLY A O 1
ATOM 1231 N N . LYS A 1 95 ? 21.17384 16.99445 43.39306 1.000 18.17595 415 LYS A N 1
ATOM 1232 C CA . LYS A 1 95 ? 20.13009 17.82053 43.96249 1.000 18.50582 415 LYS A CA 1
ATOM 1233 C C . LYS A 1 95 ? 20.56245 18.31730 45.32473 1.000 18.55347 415 LYS A C 1
ATOM 1234 O O . LYS A 1 95 ? 21.31810 17.64490 46.03198 1.000 20.26444 415 LYS A O 1
ATOM 1253 N N . ARG A 1 96 ? 20.04182 19.47568 45.70893 1.000 23.49078 416 ARG A N 1
ATOM 1254 C CA . ARG A 1 96 ? 20.18040 19.92668 47.09105 1.000 22.00204 416 ARG A CA 1
ATOM 1255 C C . ARG A 1 96 ? 19.47255 18.96961 48.03919 1.000 28.61784 416 ARG A C 1
ATOM 1256 O O . ARG A 1 96 ? 18.36309 18.51073 47.76765 1.000 32.02384 416 ARG A O 1
ATOM 1277 N N . ALA A 1 97 ? 20.13344 18.64715 49.16097 1.000 24.99601 417 ALA A N 1
ATOM 1278 C CA . ALA A 1 97 ? 19.56777 17.70391 50.12048 1.000 32.33985 417 ALA A CA 1
ATOM 1279 C C . ALA A 1 97 ? 18.40338 18.31428 50.87564 1.000 39.57617 417 ALA A C 1
ATOM 1280 O O . ALA A 1 97 ? 17.52741 17.59393 51.36731 1.000 39.36032 417 ALA A O 1
ATOM 1287 N N . ASN A 1 98 ? 18.40533 19.63585 50.98228 1.000 38.50271 418 ASN A N 1
ATOM 1288 C CA . ASN A 1 98 ? 17.43805 20.42322 51.73598 1.000 44.40620 418 ASN A CA 1
ATOM 1289 C C . ASN A 1 98 ? 17.64894 21.84913 51.24335 1.000 44.44541 418 ASN A C 1
ATOM 1290 O O . ASN A 1 98 ? 18.43290 22.08778 50.32843 1.000 40.56472 418 ASN A O 1
ATOM 1301 N N . LYS A 1 99 ? 16.94288 22.79878 51.84923 1.000 46.35833 419 LYS A N 1
ATOM 1302 C CA . LYS A 1 99 ? 17.17892 24.19833 51.51062 1.000 52.46073 419 LYS A CA 1
ATOM 1303 C C . LYS A 1 99 ? 17.93694 24.92405 52.61253 1.000 44.91868 419 LYS A C 1
ATOM 1304 O O . LYS A 1 99 ? 17.98891 26.15540 52.62708 1.000 44.99555 419 LYS A O 1
ATOM 1323 N N . LYS A 1 100 ? 18.54887 24.18508 53.52507 1.000 48.52072 420 LYS A N 1
ATOM 1324 C CA . LYS A 1 100 ? 19.32421 24.82742 54.56620 1.000 41.13757 420 LYS A CA 1
ATOM 1325 C C . LYS A 1 100 ? 20.64143 25.32868 53.98257 1.000 41.91440 420 LYS A C 1
ATOM 1326 O O . LYS A 1 100 ? 21.13502 24.83334 52.95943 1.000 39.01803 420 LYS A O 1
ATOM 1345 N N . THR A 1 101 ? 21.18700 26.34515 54.62720 1.000 32.92283 421 THR A N 1
ATOM 1346 C CA . THR A 1 101 ? 22.51508 26.86102 54.33528 1.000 28.04146 421 THR A CA 1
ATOM 1347 C C . THR A 1 101 ? 23.34937 26.66918 55.59228 1.000 27.11043 421 THR A C 1
ATOM 1348 O O . THR A 1 101 ? 22.94436 27.11321 56.67014 1.000 32.68905 421 THR A O 1
ATOM 1359 N N . LEU A 1 102 ? 24.48849 25.98994 55.46159 1.000 23.35062 422 LEU A N 1
ATOM 1360 C CA . LEU A 1 102 ? 25.48384 25.98303 56.52034 1.000 20.92852 422 LEU A CA 1
ATOM 1361 C C . LEU A 1 102 ? 26.25898 27.29267 56.46318 1.000 27.40372 422 LEU A C 1
ATOM 1362 O O . LEU A 1 102 ? 26.79070 27.66903 55.41191 1.000 25.88080 422 LEU A O 1
ATOM 1378 N N . LYS A 1 103 ? 26.33154 27.99161 57.58241 1.000 25.15011 423 LYS A N 1
ATOM 1379 C CA . LYS A 1 103 ? 26.83936 29.35306 57.57394 1.000 27.63842 423 LYS A CA 1
ATOM 1380 C C . LYS A 1 103 ? 28.35303 29.37793 57.67241 1.000 27.48281 423 LYS A C 1
ATOM 1381 O O . LYS A 1 103 ? 28.95967 28.53924 58.34560 1.000 22.18168 423 LYS A O 1
ATOM 1400 N N . LYS A 1 104 ? 28.95111 30.33580 56.96983 1.000 23.82104 424 LYS A N 1
ATOM 1401 C CA . LYS A 1 104 ? 30.36513 30.63982 57.09082 1.000 22.76513 424 LYS A CA 1
ATOM 1402 C C . LYS A 1 104 ? 30.77825 30.68791 58.55372 1.000 25.30775 424 LYS A C 1
ATOM 1403 O O . LYS A 1 104 ? 30.10585 31.30918 59.37539 1.000 28.27971 424 LYS A O 1
ATOM 1422 N N . GLY A 1 105 ? 31.88606 30.02708 58.87372 1.000 24.78662 425 GLY A N 1
ATOM 1423 C CA . GLY A 1 105 ? 32.39557 29.95287 60.22946 1.000 25.10764 425 GLY A CA 1
ATOM 1424 C C . GLY A 1 105 ? 31.89268 28.76964 61.02815 1.000 20.64901 425 GLY A C 1
ATOM 1425 O O . GLY A 1 105 ? 32.42012 28.51270 62.12389 1.000 27.16083 425 GLY A O 1
ATOM 1429 N N . SER A 1 106 ? 30.89454 28.05621 60.51948 1.000 20.64747 426 SER A N 1
ATOM 1430 C CA . SER A 1 106 ? 30.43416 26.82857 61.13090 1.000 20.74364 426 SER A CA 1
ATOM 1431 C C . SER A 1 106 ? 31.52399 25.75844 61.09334 1.000 18.63884 426 SER A C 1
ATOM 1432 O O . SER A 1 106 ? 32.27912 25.62864 60.11433 1.000 22.21633 426 SER A O 1
ATOM 1440 N N . SER A 1 107 ? 31.59079 24.98734 62.16257 1.000 17.69798 427 SER A N 1
ATOM 1441 C CA . SER A 1 107 ? 32.41356 23.77981 62.19325 1.000 18.14605 427 SER A CA 1
ATOM 1442 C C . SER A 1 107 ? 31.56763 22.58623 61.76672 1.000 16.14242 427 SER A C 1
ATOM 1443 O O . SER A 1 107 ? 30.52775 22.30250 62.37658 1.000 16.25321 427 SER A O 1
ATOM 1451 N N . VAL A 1 108 ? 32.01540 21.88037 60.72423 1.000 16.38544 428 VAL A N 1
ATOM 1452 C CA . VAL A 1 108 ? 31.29585 20.72835 60.18565 1.000 15.83106 428 VAL A CA 1
ATOM 1453 C C . VAL A 1 108 ? 32.23780 19.52910 60.12419 1.000 13.40602 428 VAL A C 1
ATOM 1454 O O . VAL A 1 108 ? 33.37925 19.65223 59.67851 1.000 17.37901 428 VAL A O 1
ATOM 1467 N N . THR A 1 109 ? 31.76412 18.37154 60.54867 1.000 13.16299 429 THR A N 1
ATOM 1468 C CA . THR A 1 109 ? 32.57914 17.16717 60.48899 1.000 12.67796 429 THR A CA 1
ATOM 1469 C C . THR A 1 109 ? 32.47732 16.55583 59.09162 1.000 12.78571 429 THR A C 1
ATOM 1470 O O . THR A 1 109 ? 31.37495 16.31248 58.59848 1.000 13.41316 429 THR A O 1
ATOM 1481 N N . THR A 1 110 ? 33.62425 16.30280 58.48072 1.000 12.76673 430 THR A N 1
ATOM 1482 C CA . THR A 1 110 ? 33.68492 15.64177 57.18289 1.000 10.50566 430 THR A CA 1
ATOM 1483 C C . THR A 1 110 ? 34.30775 14.25940 57.34700 1.000 13.30571 430 THR A C 1
ATOM 1484 O O . THR A 1 110 ? 35.10609 14.02770 58.26648 1.000 14.77679 430 THR A O 1
ATOM 1495 N N . TYR A 1 111 ? 33.95079 13.32471 56.45175 1.000 12.92034 431 TYR A N 1
ATOM 1496 C CA . TYR A 1 111 ? 34.40483 11.93878 56.57507 1.000 13.78696 431 TYR A CA 1
ATOM 1497 C C . TYR A 1 111 ? 35.22694 11.54847 55.35724 1.000 13.65178 431 TYR A C 1
ATOM 1498 O O . TYR A 1 111 ? 34.69954 11.46751 54.25222 1.000 15.46921 431 TYR A O 1
ATOM 15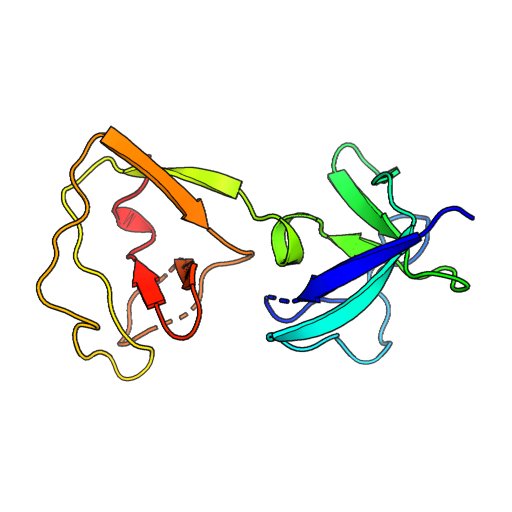16 N N . GLY A 1 112 ? 36.53150 11.36984 55.56340 1.000 14.34920 432 GLY A N 1
ATOM 1517 C CA . GLY A 1 112 ? 37.41571 10.84179 54.54731 1.000 15.64525 432 GLY A CA 1
ATOM 1518 C C . GLY A 1 112 ? 37.69980 11.79626 53.39823 1.000 14.50992 432 GLY A C 1
ATOM 1519 O O . GLY A 1 112 ? 37.46834 13.00818 53.46028 1.000 15.39005 432 GLY A O 1
ATOM 1523 N N . LYS A 1 113 ? 38.16791 11.19138 52.30394 1.000 15.86128 433 LYS A N 1
ATOM 1524 C CA . LYS A 1 113 ? 38.55212 11.92581 51.10465 1.000 19.34658 433 LYS A CA 1
ATOM 1525 C C . LYS A 1 113 ? 37.30911 12.42471 50.37322 1.000 14.29769 433 LYS A C 1
ATOM 1526 O O . LYS A 1 113 ? 36.26114 11.77117 50.36818 1.000 15.45570 433 LYS A O 1
ATOM 1545 N N . SER A 1 114 ? 37.45469 13.56601 49.70194 1.000 15.29971 434 SER A N 1
ATOM 1546 C CA . SER A 1 114 ? 36.32532 14.13405 48.98109 1.000 14.05633 434 SER A CA 1
ATOM 1547 C C . SER A 1 114 ? 35.90682 13.23661 47.81981 1.000 16.90926 434 SER A C 1
ATOM 1548 O O . SER A 1 114 ? 36.69161 12.43279 47.28428 1.000 17.26241 434 SER A O 1
ATOM 1556 N N . PHE A 1 115 ? 34.63580 13.37245 47.44755 1.000 16.45849 435 PHE A N 1
ATOM 1557 C CA . PHE A 1 115 ? 34.00329 12.65476 46.35233 1.000 15.72239 435 PHE A CA 1
ATOM 1558 C C . PHE A 1 115 ? 33.70530 13.60867 45.21088 1.000 18.42100 435 PHE A C 1
ATOM 1559 O O . PHE A 1 115 ? 33.58111 14.80861 45.39771 1.000 17.88931 435 PHE A O 1
ATOM 1596 N N . ILE A 1 117 ? 30.94515 14.86050 43.04621 1.000 16.10248 437 ILE A N 1
ATOM 1597 C CA . ILE A 1 117 ? 29.48858 14.95745 43.07273 1.000 16.78556 437 ILE A CA 1
ATOM 1598 C C . ILE A 1 117 ? 29.07270 16.03978 42.08588 1.000 18.81666 437 ILE A C 1
ATOM 1599 O O . ILE A 1 117 ? 29.39183 17.21985 42.28827 1.000 17.02533 437 ILE A O 1
ATOM 1615 N N . ALA A 1 118 ? 28.35768 15.64856 41.02965 1.000 20.81146 438 ALA A N 1
ATOM 1616 C CA . ALA A 1 118 ? 27.89025 16.60903 40.03203 1.000 23.77179 438 ALA A CA 1
ATOM 1617 C C . ALA A 1 118 ? 29.03970 17.48451 39.53213 1.000 20.29997 438 ALA A C 1
ATOM 1618 O O . ALA A 1 118 ? 28.88585 18.68799 39.27952 1.000 22.61401 438 ALA A O 1
ATOM 1625 N N . GLY A 1 119 ? 30.21662 16.86809 39.37269 1.000 17.88140 439 GLY A N 1
ATOM 1626 C CA . GLY A 1 119 ? 31.37453 17.53736 38.83569 1.000 19.98941 439 GLY A CA 1
ATOM 1627 C C . GLY A 1 119 ? 32.20906 18.30560 39.82758 1.000 19.27319 439 GLY A C 1
ATOM 1628 O O . GLY A 1 119 ? 33.25669 18.83149 39.45384 1.000 21.69582 439 GLY A O 1
ATOM 1632 N N . HIS A 1 120 ? 31.79049 18.37967 41.08768 1.000 15.71019 440 HIS A N 1
ATOM 1633 C CA . HIS A 1 120 ? 32.49663 19.15666 42.08954 1.000 15.61436 440 HIS A CA 1
ATOM 1634 C C . HIS A 1 120 ? 33.09277 18.21350 43.11333 1.000 14.78446 440 HIS A C 1
ATOM 1635 O O . HIS A 1 120 ? 32.45046 17.21812 43.47299 1.000 15.77294 440 HIS A O 1
ATOM 1649 N N . GLN A 1 121 ? 34.28512 18.54488 43.59949 1.000 15.58622 441 GLN A N 1
ATOM 1650 C CA . GLN A 1 121 ? 34.82461 17.83905 44.75070 1.000 14.81410 441 GLN A CA 1
ATOM 1651 C C . GLN A 1 121 ? 34.00161 18.21742 45.96787 1.000 12.87309 441 GLN A C 1
ATOM 1652 O O . GLN A 1 121 ? 33.86685 19.40617 46.27939 1.000 15.02554 441 GLN A O 1
ATOM 1676 N N . TYR A 1 123 ? 32.97570 17.02437 50.19854 1.000 13.58418 443 TYR A N 1
ATOM 1677 C CA . TYR A 1 123 ? 33.10745 16.15678 51.36256 1.000 14.12517 443 TYR A CA 1
ATOM 1678 C C . TYR A 1 123 ? 31.76986 15.59091 51.80489 1.000 12.63131 443 TYR A C 1
ATOM 1679 O O . TYR A 1 123 ? 30.76011 16.30222 51.81464 1.000 12.31160 443 TYR A O 1
ATOM 1697 N N . ARG A 1 124 ? 31.78129 14.33443 52.22543 1.000 11.28186 444 ARG A N 1
ATOM 1698 C CA . ARG A 1 124 ? 30.63002 13.72995 52.86115 1.000 10.35367 444 ARG A CA 1
ATOM 1699 C C . ARG A 1 124 ? 30.54506 14.25618 54.29780 1.000 13.24880 444 ARG A C 1
ATOM 1700 O O . ARG A 1 124 ? 31.53961 14.21567 55.02404 1.000 12.85066 444 ARG A O 1
ATOM 1721 N N . ILE A 1 125 ? 29.38143 14.77373 54.67115 1.000 14.33904 445 ILE A N 1
ATOM 1722 C CA . ILE A 1 125 ? 29.12438 15.23659 56.04379 1.000 15.11344 445 ILE A CA 1
ATOM 1723 C C . ILE A 1 125 ? 28.05336 14.41235 56.73506 1.000 18.44144 445 ILE A C 1
ATOM 1724 O O . ILE A 1 125 ? 27.73227 14.67131 57.91883 1.000 19.01105 445 ILE A O 1
ATOM 1740 N N . GLY A 1 126 ? 27.49190 13.43248 56.05509 1.000 17.11753 446 GLY A N 1
ATOM 1741 C CA . GLY A 1 126 ? 26.39895 12.64521 56.60289 1.000 18.70973 446 GLY A CA 1
ATOM 1742 C C . GLY A 1 126 ? 25.93411 11.70866 55.53160 1.000 17.51456 446 GLY A C 1
ATOM 1743 O O . GLY A 1 126 ? 26.42282 11.73963 54.39870 1.000 17.31662 446 GLY A O 1
ATOM 1747 N N . LYS A 1 127 ? 24.98215 10.85912 55.87914 1.000 22.55566 447 LYS A N 1
ATOM 1748 C CA . LYS A 1 127 ? 24.50762 9.89625 54.90559 1.000 18.76294 447 LYS A CA 1
ATOM 1749 C C . LYS A 1 127 ? 23.82142 10.65137 53.76851 1.000 19.04860 447 LYS A C 1
ATOM 1750 O O . LYS A 1 127 ? 22.83208 11.35676 53.98429 1.000 21.35810 447 LYS A O 1
ATOM 1769 N N . ASN A 1 128 ? 24.36405 10.48807 52.56292 1.000 20.34631 448 ASN A N 1
ATOM 1770 C CA . ASN A 1 128 ? 23.90125 11.17981 51.36798 1.000 17.78679 448 ASN A CA 1
ATOM 1771 C C . ASN A 1 128 ? 23.80612 12.68255 51.57085 1.000 17.64778 448 ASN A C 1
ATOM 1772 O O . ASN A 1 128 ? 22.84095 13.34024 51.13575 1.000 18.59113 448 ASN A O 1
ATOM 1783 N N . GLN A 1 129 ? 24.81099 13.24406 52.24033 1.000 14.24137 449 GLN A N 1
ATOM 1784 C CA . GLN A 1 129 ? 24.93221 14.68213 52.42128 1.000 13.59218 449 GLN A CA 1
ATOM 1785 C C . GLN A 1 129 ? 26.36319 15.08913 52.14075 1.000 15.61427 449 GLN A C 1
ATOM 1786 O O . GLN A 1 129 ? 27.29872 14.52630 52.73415 1.000 14.28357 449 GLN A O 1
ATOM 1800 N N . TYR A 1 130 ? 26.52945 16.07338 51.25172 1.000 12.08963 450 TYR A N 1
ATOM 1801 C CA . TYR A 1 130 ? 27.81698 16.52474 50.75479 1.000 11.67299 450 TYR A CA 1
ATOM 1802 C C . TYR A 1 130 ? 27.88284 18.04394 50.70051 1.000 12.43690 450 TYR A C 1
ATOM 1803 O O . TYR A 1 130 ? 26.89080 18.71401 50.42052 1.000 12.83758 450 TYR A O 1
ATOM 1821 N N . VAL A 1 131 ? 29.08733 18.57422 50.95453 1.000 13.75423 451 VAL A N 1
ATOM 1822 C CA . VAL A 1 131 ? 29.37599 19.99907 50.88917 1.000 14.33489 451 VAL A CA 1
ATOM 1823 C C . VAL A 1 131 ? 30.63365 20.22714 50.06270 1.000 15.15581 451 VAL A C 1
ATOM 1824 O O . VAL A 1 131 ? 31.63030 19.51026 50.20960 1.000 14.73680 451 VAL A O 1
ATOM 1837 N N . LYS A 1 132 ? 30.61394 21.25336 49.22435 1.000 17.44299 452 LYS A N 1
ATOM 1838 C CA . LYS A 1 132 ? 31.75318 21.49558 48.33931 1.000 14.88786 452 LYS A CA 1
ATOM 1839 C C . LYS A 1 132 ? 33.05475 21.72842 49.10456 1.000 15.82341 452 LYS A C 1
ATOM 1840 O O . LYS A 1 132 ? 33.14294 22.57365 50.00128 1.000 17.70253 452 LYS A O 1
ATOM 1859 N N . LYS A 1 133 ? 34.08055 20.97267 48.71922 1.000 15.79401 453 LYS A N 1
ATOM 1860 C CA . LYS A 1 133 ? 35.39005 21.07557 49.36539 1.000 17.23002 453 LYS A CA 1
ATOM 1861 C C . LYS A 1 133 ? 35.93229 22.49375 49.30730 1.000 22.66071 453 LYS A C 1
ATOM 1862 O O . LYS A 1 133 ? 36.58460 22.96802 50.24863 1.000 20.16597 453 LYS A O 1
ATOM 1881 N N . ALA A 1 134 ? 35.67754 23.17771 48.19756 1.000 19.18990 454 ALA A N 1
ATOM 1882 C CA . ALA A 1 134 ? 36.19183 24.53273 48.01898 1.000 23.43541 454 ALA A CA 1
ATOM 1883 C C . ALA A 1 134 ? 35.64929 25.50658 49.04951 1.000 22.97790 454 ALA A C 1
ATOM 1884 O O . ALA A 1 134 ? 36.22587 26.59305 49.22225 1.000 25.78129 454 ALA A O 1
ATOM 1891 N N . ASN A 1 135 ? 34.55254 25.18084 49.71430 1.000 18.74643 455 ASN A N 1
ATOM 1892 C CA . ASN A 1 135 ? 33.95461 26.09861 50.67630 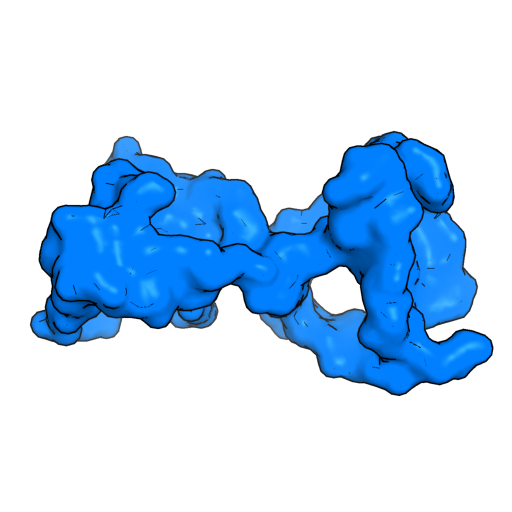1.000 19.53028 455 ASN A CA 1
ATOM 1893 C C . ASN A 1 135 ? 34.55613 25.98272 52.08056 1.000 19.37795 455 ASN A C 1
ATOM 1894 O O . ASN A 1 135 ? 34.16528 26.75195 52.95077 1.000 23.80551 455 ASN A O 1
ATOM 1905 N N . PHE A 1 136 ? 35.51134 25.08257 52.30741 1.000 19.44451 456 PHE A N 1
ATOM 1906 C CA . PHE A 1 136 ? 36.13115 24.91871 53.61387 1.000 21.42145 456 PHE A CA 1
ATOM 1907 C C . PHE A 1 136 ? 37.45069 25.68092 53.69089 1.000 25.03364 456 PHE A C 1
ATOM 1908 O O . PHE A 1 136 ? 38.09858 25.92026 52.67765 1.000 31.69084 456 PHE A O 1
ATOM 1925 N N . LEU A 1 137 ? 37.82587 26.08350 54.90469 1.000 25.81972 457 LEU A N 1
ATOM 1926 C CA . LEU A 1 137 ? 39.12393 26.74420 55.09705 1.000 32.55621 457 LEU A CA 1
ATOM 1927 C C . LEU A 1 137 ? 40.27643 25.78929 54.81462 1.000 40.53107 457 LEU A C 1
ATOM 1928 O O . LEU A 1 137 ? 40.50448 24.83919 55.55871 1.000 48.93739 457 LEU A O 1
#

Organism: Lactobacillus amylovorus (strain GRL 1112) (NCBI:txid695560)

B-factor: mean 27.82, std 14.14, range [10.35, 87.15]

Nearest PDB structures (foldseek):
  7qeh-assembly1_A  TM=1.008E+00  e=4.006E-20  Lactobacillus amylovorus GRL 1112
  8alu-assembly1_A  TM=9.447E-01  e=9.604E-11  Lactobacillus acidophilus
  8aol-assembly1_A  TM=8.922E-01  e=2.180E-09  Lactobacillus acidophilus ATCC 4796
  6biq-assembly4_C  TM=3.658E-01  e=3.924E-02  Trichomonas vaginalis
  7qfj-assembly6_F  TM=7.535E-01  e=6.781E+00  Lactobacillus acidophilus

Secondary structure (DSSP, 8-state):
--EEEEE---B--B-TTS-B--SPPB-TT-EEEEESS-EEETTEEEEEBTTSS-EEEGGGTT-EEEEBSS-EEEE-TTSSEEEEEEE-TT-EEEEBSS---TT---EEETTEE--GGGB-

Solvent-accessible surface area: 7359 Å² total

Sequence (120 aa):
ETTKNVTIHISTIYDKTGKATNEPALRAYDTVSVVSDPVTINNAKFYKLAGKDQYIKVGNVDGTSRTLKHNSYVYKSSGKRANKKTLKKGSSVTTYGKSFIAGHQYRIGKNQYVKKANFL

InterPro domains:
  IPR004903 Lactobacillus surface layer pr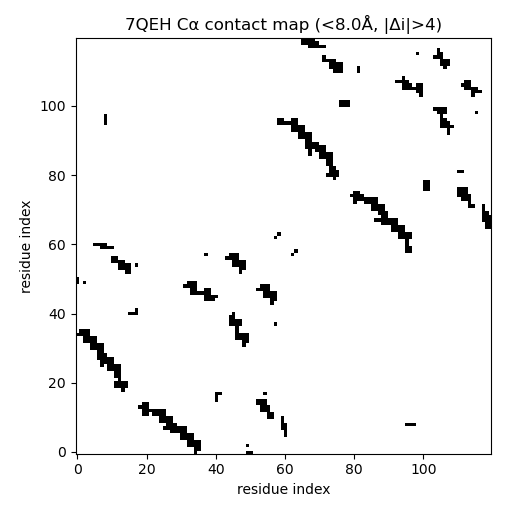otein [PR01729] (85-100)
  IPR004903 Lactobacillus surface layer protein [PR01729] (150-165)
  IPR004903 Lactobacillus surface layer protein [PR01729] (295-309)
  IPR004903 Lactobacillus surface layer protein [PR01729] (337-352)
  IPR004903 Lactobacillus surface layer protein [PR01729] (397-416)
  IPR004903 Lactobacillus surface layer protein [PR01729] (423-440)
  IPR024968 S-layer protein, C-terminal domain, lactobacillus [PF03217] (336-393)
  IPR024968 S-layer protein, C-terminal domain, lactobacillus [PF03217] (394-453)
  IPR055005 S-layer protein, domain II [PF22797] (221-326)
  IPR055006 S-layer protein, N-terminal domain [PF22796] (29-209)

Foldseek 3Di:
DAKDKFFFPFWFKAAPQRHGDPPHTDHGGDIFIWRPAWDAHPNFTWTHGPPDRITTGCLGTFADKWFFQAWWFKAFQAGHTPDPDTDHGGDIAGFGDAWDHPPATTDRDDRIDTGPVRTD

Radius of gyration: 15.67 Å; Cα contacts (8 Å, |Δi|>4): 276; chains: 1; bounding box: 36×40×36 Å